Protein AF-A0A418WAK4-F1 (afdb_monomer_lite)

Radius of gyration: 41.72 Å; chains: 1; bounding box: 77×40×120 Å

pLDDT: mean 89.55, std 8.0, range [51.03, 97.62]

Structure (mmCIF, N/CA/C/O backbone):
data_AF-A0A418WAK4-F1
#
_entry.id   AF-A0A418WAK4-F1
#
loop_
_atom_site.group_PDB
_atom_site.id
_atom_si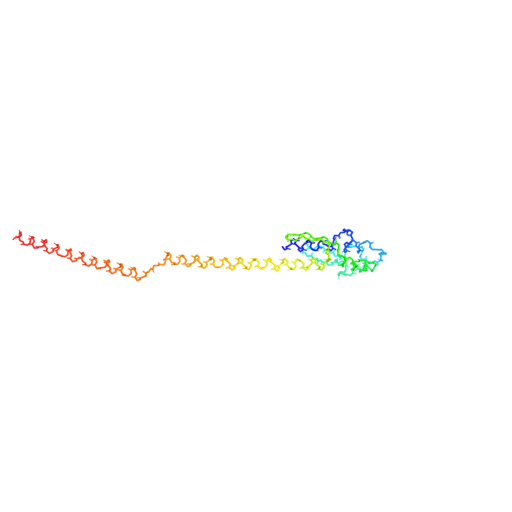te.type_symbol
_atom_site.label_atom_id
_atom_site.label_alt_id
_atom_site.label_comp_id
_atom_site.label_asym_id
_atom_site.label_entity_id
_atom_site.label_seq_id
_atom_site.pdbx_PDB_ins_code
_atom_site.Cartn_x
_atom_site.Cartn_y
_atom_site.Cartn_z
_atom_site.occupancy
_atom_site.B_iso_or_equiv
_atom_site.auth_seq_id
_atom_site.auth_comp_id
_atom_site.auth_asym_id
_atom_site.auth_atom_id
_atom_site.pdbx_PDB_model_num
ATOM 1 N N . MET A 1 1 ? -5.590 -2.551 3.288 1.00 81.00 1 MET A N 1
ATOM 2 C CA . MET A 1 1 ? -4.131 -2.304 3.205 1.00 81.00 1 MET A CA 1
ATOM 3 C C . MET A 1 1 ? -3.347 -3.269 2.328 1.00 81.00 1 MET A C 1
ATOM 5 O O . MET A 1 1 ? -2.733 -2.793 1.388 1.00 81.00 1 MET A O 1
ATOM 9 N N . ARG A 1 2 ? -3.327 -4.588 2.586 1.00 85.50 2 ARG A N 1
ATOM 10 C CA . ARG A 1 2 ? -2.523 -5.526 1.764 1.00 85.50 2 ARG A CA 1
ATOM 11 C C . ARG A 1 2 ? -2.867 -5.460 0.273 1.00 85.50 2 ARG A C 1
ATOM 13 O O . ARG A 1 2 ? -1.965 -5.465 -0.549 1.00 85.50 2 ARG A O 1
ATOM 20 N N . ASP A 1 3 ? -4.155 -5.333 -0.025 1.00 90.25 3 ASP A N 1
ATOM 21 C CA . ASP A 1 3 ? -4.692 -5.121 -1.369 1.00 90.25 3 ASP A CA 1
ATOM 22 C C . ASP A 1 3 ? -4.191 -3.815 -2.014 1.00 90.25 3 ASP A C 1
ATOM 24 O O . ASP A 1 3 ? -3.666 -3.836 -3.117 1.00 90.25 3 ASP A O 1
ATOM 28 N N . GLN A 1 4 ? -4.228 -2.693 -1.284 1.00 90.94 4 GLN A N 1
ATOM 29 C CA . GLN A 1 4 ? -3.695 -1.407 -1.761 1.00 90.94 4 GLN A CA 1
ATOM 30 C C . GLN A 1 4 ? -2.183 -1.465 -2.035 1.00 90.94 4 GLN A C 1
ATOM 32 O O . GLN A 1 4 ? -1.733 -0.940 -3.046 1.00 90.94 4 GLN A O 1
ATOM 37 N N . LEU A 1 5 ? -1.401 -2.120 -1.169 1.00 90.56 5 LEU A N 1
ATOM 38 C CA . LEU A 1 5 ? 0.045 -2.280 -1.366 1.00 90.56 5 LEU A CA 1
ATOM 39 C C . LEU A 1 5 ? 0.366 -3.209 -2.546 1.00 90.56 5 LEU A C 1
ATOM 41 O O . LEU A 1 5 ? 1.241 -2.894 -3.346 1.00 90.56 5 LEU A O 1
ATOM 45 N N . ALA A 1 6 ? -0.347 -4.331 -2.671 1.00 91.38 6 ALA A N 1
ATOM 46 C CA . ALA A 1 6 ? -0.182 -5.255 -3.791 1.00 91.38 6 ALA A CA 1
ATOM 47 C C . ALA A 1 6 ? -0.594 -4.608 -5.121 1.00 91.38 6 ALA A C 1
ATOM 49 O O . ALA A 1 6 ? 0.132 -4.719 -6.104 1.00 91.38 6 ALA A O 1
ATOM 50 N N . GLY A 1 7 ? -1.710 -3.874 -5.136 1.00 92.12 7 GLY A N 1
ATOM 51 C CA . GLY A 1 7 ? -2.147 -3.102 -6.294 1.00 92.12 7 GLY A CA 1
ATOM 52 C C . GLY A 1 7 ? -1.135 -2.025 -6.675 1.00 92.12 7 GLY A C 1
ATOM 53 O O . GLY A 1 7 ? -0.815 -1.879 -7.850 1.00 92.12 7 GLY A O 1
ATOM 54 N N . PHE A 1 8 ? -0.583 -1.304 -5.692 1.00 92.62 8 PHE A N 1
ATOM 55 C CA . PHE A 1 8 ? 0.429 -0.280 -5.946 1.00 92.62 8 PHE A CA 1
ATOM 56 C C . PHE A 1 8 ? 1.710 -0.885 -6.519 1.00 92.62 8 PHE A C 1
ATOM 58 O O . PHE A 1 8 ? 2.221 -0.381 -7.511 1.00 92.62 8 PHE A O 1
ATOM 65 N N . ALA A 1 9 ? 2.192 -2.000 -5.958 1.00 93.31 9 ALA A N 1
ATOM 66 C CA . ALA A 1 9 ? 3.319 -2.742 -6.523 1.00 93.31 9 ALA A CA 1
ATOM 67 C C . ALA A 1 9 ? 3.023 -3.227 -7.955 1.00 93.31 9 ALA A C 1
ATOM 69 O O . ALA A 1 9 ? 3.894 -3.149 -8.819 1.00 93.31 9 ALA A O 1
ATOM 70 N N . GLY A 1 10 ? 1.782 -3.647 -8.224 1.00 92.81 10 GLY A N 1
ATOM 71 C CA . GLY A 1 10 ? 1.315 -4.032 -9.555 1.00 92.81 10 GLY A CA 1
ATOM 72 C C . GLY A 1 10 ? 1.439 -2.922 -10.602 1.00 92.81 10 GLY A C 1
ATOM 73 O O . GLY A 1 10 ? 1.737 -3.218 -11.752 1.00 92.81 10 GLY A O 1
ATOM 74 N N . LEU A 1 11 ? 1.320 -1.643 -10.228 1.00 92.81 11 LEU A N 1
ATOM 75 C CA . LEU A 1 11 ? 1.499 -0.527 -11.171 1.00 92.81 11 LEU A CA 1
ATOM 76 C C . LEU A 1 11 ? 2.916 -0.446 -11.756 1.00 92.81 11 LEU A C 1
ATOM 78 O O . LEU A 1 11 ? 3.108 0.117 -12.833 1.00 92.81 11 LEU A O 1
ATOM 82 N N . PHE A 1 12 ? 3.919 -0.956 -11.041 1.00 94.00 12 PHE A N 1
ATOM 83 C CA . PHE A 1 12 ? 5.317 -0.935 -11.477 1.00 94.00 12 PHE A CA 1
ATOM 84 C C . PHE A 1 12 ? 5.688 -2.131 -12.351 1.00 94.00 12 PHE A C 1
ATOM 86 O O . PHE A 1 12 ? 6.721 -2.090 -13.016 1.00 94.00 12 PHE A O 1
ATOM 93 N N . THR A 1 13 ? 4.874 -3.186 -12.334 1.00 94.44 13 THR A N 1
ATOM 94 C CA . THR A 1 13 ? 5.100 -4.420 -13.096 1.00 94.44 13 THR A CA 1
ATOM 95 C C . THR A 1 13 ? 4.079 -4.628 -14.213 1.00 94.44 13 THR A C 1
ATOM 97 O O . THR A 1 13 ? 4.285 -5.479 -15.074 1.00 94.44 13 THR A O 1
ATOM 100 N N . ASP A 1 14 ? 2.993 -3.855 -14.224 1.00 92.25 14 ASP A N 1
ATOM 101 C CA . ASP A 1 14 ? 1.999 -3.844 -15.292 1.00 92.25 14 ASP A CA 1
ATOM 102 C C . ASP A 1 14 ? 2.590 -3.334 -16.611 1.00 92.25 14 ASP A C 1
ATOM 104 O O . ASP A 1 14 ? 3.346 -2.366 -16.645 1.00 92.25 14 ASP A O 1
ATOM 108 N N . THR A 1 15 ? 2.196 -3.955 -17.718 1.00 93.19 15 THR A N 1
ATOM 109 C CA . THR A 1 15 ? 2.705 -3.672 -19.070 1.00 93.19 15 THR A CA 1
ATOM 110 C C . THR A 1 15 ? 1.705 -2.893 -19.928 1.00 93.19 15 THR A C 1
ATOM 112 O O . THR A 1 15 ? 1.864 -2.811 -21.147 1.00 93.19 15 THR A O 1
ATOM 115 N N . ALA A 1 16 ? 0.677 -2.287 -19.321 1.00 90.94 16 ALA A N 1
ATOM 116 C CA . ALA A 1 16 ? -0.211 -1.377 -20.032 1.00 90.94 16 ALA A CA 1
ATOM 117 C C . ALA A 1 16 ? 0.555 -0.188 -20.632 1.00 90.94 16 ALA A C 1
ATOM 119 O O . ALA A 1 16 ? 1.528 0.312 -20.068 1.00 90.94 16 ALA A O 1
ATOM 120 N N . ALA A 1 17 ? 0.072 0.320 -21.767 1.00 88.88 17 ALA A N 1
ATOM 121 C CA . ALA A 1 17 ? 0.669 1.482 -22.416 1.00 88.88 17 ALA A CA 1
ATOM 122 C C . ALA A 1 17 ? 0.785 2.675 -21.443 1.00 88.88 17 ALA A C 1
ATOM 124 O O . ALA A 1 17 ? -0.143 2.971 -20.680 1.00 88.88 17 ALA A O 1
ATOM 125 N N . GLY A 1 18 ? 1.945 3.335 -21.467 1.00 88.38 18 GLY A N 1
ATOM 126 C CA . GLY A 1 18 ? 2.279 4.445 -20.569 1.00 88.38 18 GLY A CA 1
ATOM 127 C C . GLY A 1 18 ? 2.697 4.030 -19.152 1.00 88.38 18 GLY A C 1
ATOM 128 O O . GLY A 1 18 ? 3.010 4.900 -18.347 1.00 88.38 18 GLY A O 1
ATOM 129 N N . SER A 1 19 ? 2.719 2.735 -18.813 1.00 94.12 19 SER A N 1
ATOM 130 C CA . SER A 1 19 ? 3.272 2.279 -17.533 1.00 94.12 19 SER A CA 1
ATOM 131 C C . SER A 1 19 ? 4.802 2.326 -17.525 1.00 94.12 19 SER A C 1
ATOM 133 O O . SER A 1 19 ? 5.460 2.283 -18.570 1.00 94.12 19 SER A O 1
ATOM 135 N N . PHE A 1 20 ? 5.377 2.343 -16.321 1.00 95.88 20 PHE A N 1
ATOM 136 C CA . PHE A 1 20 ? 6.821 2.229 -16.131 1.00 95.88 20 PHE A CA 1
ATOM 137 C C . PHE A 1 20 ? 7.398 0.968 -16.795 1.00 95.88 20 PHE A C 1
ATOM 139 O O . PHE A 1 20 ? 8.363 1.063 -17.556 1.00 95.88 20 PHE A O 1
ATOM 146 N N . ALA A 1 21 ? 6.812 -0.208 -16.537 1.00 96.25 21 ALA A N 1
ATOM 147 C CA . ALA A 1 21 ? 7.338 -1.463 -17.072 1.00 96.25 21 ALA A CA 1
ATOM 148 C C . ALA A 1 21 ? 7.203 -1.534 -18.598 1.00 96.25 21 ALA A C 1
ATOM 150 O O . ALA A 1 21 ? 8.163 -1.916 -19.255 1.00 96.25 21 ALA A O 1
ATOM 151 N N . ALA A 1 22 ? 6.098 -1.064 -19.188 1.00 96.19 22 ALA A N 1
ATOM 152 C CA . ALA A 1 22 ? 5.970 -0.997 -20.645 1.00 96.19 22 ALA A CA 1
ATOM 153 C C . ALA A 1 22 ? 7.031 -0.082 -21.282 1.00 96.19 22 ALA A C 1
ATOM 155 O O . ALA A 1 22 ? 7.618 -0.431 -22.308 1.00 96.19 22 ALA A O 1
ATOM 156 N N . ALA A 1 23 ? 7.301 1.072 -20.664 1.00 96.38 23 ALA A N 1
ATOM 157 C CA . ALA A 1 23 ? 8.301 2.021 -21.143 1.00 96.38 23 ALA A CA 1
ATOM 158 C C . ALA A 1 23 ? 9.733 1.468 -21.045 1.00 96.38 23 ALA A C 1
ATOM 160 O O . ALA A 1 23 ? 10.524 1.640 -21.973 1.00 96.38 23 ALA A O 1
ATOM 161 N N . TYR A 1 24 ? 10.066 0.778 -19.951 1.00 97.19 24 TYR A N 1
ATOM 162 C CA . TYR A 1 24 ? 11.373 0.143 -19.782 1.00 97.19 24 TYR A CA 1
ATOM 163 C C . TYR A 1 24 ? 11.547 -1.069 -20.712 1.00 97.19 24 TYR A C 1
ATOM 165 O O . TYR A 1 24 ? 12.558 -1.186 -21.412 1.00 97.19 24 TYR A O 1
ATOM 173 N N . ASP A 1 25 ? 10.563 -1.966 -20.748 1.00 96.69 25 ASP A N 1
ATOM 174 C CA . ASP A 1 25 ? 10.620 -3.227 -21.492 1.00 96.69 25 ASP A CA 1
ATOM 175 C C . ASP A 1 25 ? 10.640 -2.975 -23.004 1.00 96.69 25 ASP A C 1
ATOM 177 O O . ASP A 1 25 ? 11.443 -3.577 -23.718 1.00 96.69 25 ASP A O 1
ATOM 181 N N . GLY A 1 26 ? 9.825 -2.028 -23.481 1.00 95.31 26 GLY A N 1
ATOM 182 C CA . GLY A 1 26 ? 9.711 -1.670 -24.895 1.00 95.31 26 GLY A CA 1
ATOM 183 C C . GLY A 1 26 ? 10.862 -0.824 -25.450 1.00 95.31 26 GLY A C 1
ATOM 184 O O . GLY A 1 26 ? 10.943 -0.637 -26.663 1.00 95.31 26 GLY A O 1
ATOM 185 N N . ALA A 1 27 ? 11.757 -0.309 -24.603 1.00 96.31 27 ALA A N 1
ATOM 186 C CA . ALA A 1 27 ? 12.878 0.505 -25.057 1.00 96.31 27 ALA A CA 1
ATOM 187 C C . ALA A 1 27 ? 13.952 -0.319 -25.786 1.00 96.31 27 ALA A C 1
ATOM 189 O O . ALA A 1 27 ? 14.352 -1.404 -25.347 1.00 96.31 27 ALA A O 1
ATOM 190 N N . THR A 1 28 ? 14.448 0.246 -26.888 1.00 94.81 28 THR A N 1
ATOM 191 C CA . THR A 1 28 ? 15.472 -0.330 -27.771 1.00 94.81 28 THR A CA 1
ATOM 192 C C . THR A 1 28 ? 16.558 0.708 -28.071 1.00 94.81 28 THR A C 1
ATOM 194 O O . THR A 1 28 ? 16.226 1.890 -28.184 1.00 94.81 28 THR A O 1
ATOM 197 N N . PRO A 1 29 ? 17.825 0.311 -28.289 1.00 95.38 29 PRO A N 1
ATOM 198 C CA . PRO A 1 29 ? 18.349 -1.060 -28.300 1.00 95.38 29 PRO A CA 1
ATOM 199 C C . PRO A 1 29 ? 18.550 -1.638 -26.889 1.00 95.38 29 PRO A C 1
ATOM 201 O O . PRO A 1 29 ? 18.520 -0.899 -25.909 1.00 95.38 29 PRO A O 1
ATOM 204 N N . VAL A 1 30 ? 18.772 -2.952 -26.804 1.00 96.38 30 VAL A N 1
ATOM 205 C CA . VAL A 1 30 ? 19.241 -3.641 -25.589 1.00 96.38 30 VAL A CA 1
ATOM 206 C C . VAL A 1 30 ? 20.681 -4.079 -25.841 1.00 96.38 30 VAL A C 1
ATOM 208 O O . VAL A 1 30 ? 20.934 -4.853 -26.767 1.00 96.38 30 VAL A O 1
ATOM 211 N N . ALA A 1 31 ? 21.631 -3.545 -25.078 1.00 96.06 31 ALA A N 1
ATOM 212 C CA . ALA A 1 31 ? 23.037 -3.911 -25.189 1.00 96.06 31 ALA A CA 1
ATOM 213 C C . ALA A 1 31 ? 23.317 -5.271 -24.526 1.00 96.06 31 ALA A C 1
ATOM 215 O O . ALA A 1 31 ? 22.552 -5.764 -23.695 1.00 96.06 31 ALA A O 1
ATOM 216 N N . ALA A 1 32 ? 24.435 -5.901 -24.897 1.00 95.25 32 ALA A N 1
ATOM 217 C CA . ALA A 1 32 ? 24.840 -7.172 -24.304 1.00 95.25 32 ALA A CA 1
ATOM 218 C C . ALA A 1 32 ? 25.057 -7.022 -22.787 1.00 95.25 32 ALA A C 1
ATOM 220 O O . ALA A 1 32 ? 25.798 -6.144 -22.351 1.00 95.25 32 ALA A O 1
ATOM 221 N N . GLY A 1 33 ? 24.420 -7.892 -22.000 1.00 94.94 33 GLY A N 1
ATOM 222 C CA . GLY A 1 33 ? 24.478 -7.854 -20.536 1.00 94.94 33 GLY A CA 1
ATOM 223 C C . GLY A 1 33 ? 23.465 -6.915 -19.870 1.00 94.94 33 GLY A C 1
ATOM 224 O O . GLY A 1 33 ? 23.402 -6.893 -18.646 1.00 94.94 33 GLY A O 1
ATOM 225 N N . GLU A 1 34 ? 22.650 -6.172 -20.626 1.00 97.62 34 GLU A N 1
ATOM 226 C CA . GLU A 1 34 ? 21.558 -5.378 -20.049 1.00 97.62 34 GLU A CA 1
ATOM 227 C C . GLU A 1 34 ? 20.317 -6.234 -19.759 1.00 97.62 34 GLU A C 1
ATOM 229 O O . GLU A 1 34 ? 19.983 -7.172 -20.491 1.00 97.62 34 GLU A O 1
ATOM 234 N N . LEU A 1 35 ? 19.575 -5.869 -18.711 1.00 97.31 35 LEU A N 1
ATOM 235 C CA . LEU A 1 35 ? 18.291 -6.482 -18.398 1.00 97.31 35 LEU A CA 1
ATOM 236 C C . LEU A 1 35 ? 17.233 -6.040 -19.417 1.00 97.31 35 LEU A C 1
ATOM 238 O O . LEU A 1 35 ? 16.757 -4.902 -19.385 1.00 97.31 35 LEU A O 1
ATOM 242 N N . ALA A 1 36 ? 16.819 -6.970 -20.278 1.00 95.69 36 ALA A N 1
ATOM 243 C CA . ALA A 1 36 ? 15.861 -6.713 -21.349 1.00 95.69 36 ALA A CA 1
ATOM 244 C C . ALA A 1 36 ? 14.462 -6.300 -20.857 1.00 95.69 36 ALA A C 1
ATOM 246 O O . ALA A 1 36 ? 13.804 -5.516 -21.533 1.00 95.69 36 ALA A O 1
ATOM 247 N N . SER A 1 37 ? 13.996 -6.798 -19.711 1.00 95.50 37 SER A N 1
ATOM 248 C CA . SER A 1 37 ? 12.656 -6.485 -19.203 1.00 95.50 37 SER A CA 1
ATOM 249 C C . SER A 1 37 ? 12.507 -6.767 -17.710 1.00 95.50 37 SER A C 1
ATOM 251 O O . SER A 1 37 ? 13.288 -7.525 -17.133 1.00 95.50 37 SER A O 1
ATOM 253 N N . GLY A 1 38 ? 11.466 -6.203 -17.097 1.00 94.69 38 GLY A N 1
ATOM 254 C CA . GLY A 1 38 ? 11.073 -6.498 -15.723 1.00 94.69 38 GLY A CA 1
ATOM 255 C C . GLY A 1 38 ? 12.030 -5.908 -14.695 1.00 94.69 38 GLY A C 1
ATOM 256 O O . GLY A 1 38 ? 12.528 -6.634 -13.840 1.00 94.69 38 GLY A O 1
ATOM 257 N N . PHE A 1 39 ? 12.310 -4.602 -14.789 1.00 96.62 39 PHE A N 1
ATOM 258 C CA . PHE A 1 39 ? 13.162 -3.881 -13.832 1.00 96.62 39 PHE A CA 1
ATOM 259 C C . PHE A 1 39 ? 12.681 -4.047 -12.383 1.00 96.62 39 PHE A C 1
ATOM 261 O O . PHE A 1 39 ? 13.493 -4.266 -11.484 1.00 96.62 39 PHE A O 1
ATOM 268 N N . PHE A 1 40 ? 11.366 -3.986 -12.161 1.00 96.44 40 PHE A N 1
ATOM 269 C CA . PHE A 1 40 ? 10.749 -4.341 -10.890 1.00 96.44 40 PHE A CA 1
ATOM 270 C C . PHE A 1 40 ? 10.050 -5.698 -10.974 1.00 96.44 40 PHE A C 1
ATOM 272 O O . PHE A 1 40 ? 9.529 -6.090 -12.016 1.00 96.44 40 PHE A O 1
ATOM 279 N N . VAL A 1 41 ? 9.995 -6.384 -9.837 1.00 94.62 41 VAL A N 1
ATOM 280 C CA . VAL A 1 41 ? 9.260 -7.628 -9.628 1.00 94.62 41 VAL A CA 1
ATOM 281 C C . VAL A 1 41 ? 8.364 -7.487 -8.397 1.00 94.62 41 VAL A C 1
ATOM 283 O O . VAL A 1 41 ? 8.755 -6.909 -7.379 1.00 94.62 41 VAL A O 1
ATOM 286 N N . ALA A 1 42 ? 7.138 -7.994 -8.492 1.00 89.31 42 ALA A N 1
ATOM 287 C CA . ALA A 1 42 ? 6.200 -7.996 -7.378 1.00 89.31 42 ALA A CA 1
ATOM 288 C C . ALA A 1 42 ? 6.488 -9.194 -6.460 1.00 89.31 42 ALA A C 1
ATOM 290 O O . ALA A 1 42 ? 6.504 -10.341 -6.908 1.00 89.31 42 ALA A O 1
ATOM 291 N N . THR A 1 43 ? 6.663 -8.936 -5.165 1.00 86.00 43 THR A N 1
ATOM 292 C CA . THR A 1 43 ? 6.932 -9.959 -4.144 1.00 86.00 43 THR A CA 1
ATOM 293 C C . THR A 1 43 ? 5.773 -9.986 -3.153 1.00 86.00 43 THR A C 1
ATOM 295 O O . THR A 1 43 ? 5.815 -9.375 -2.083 1.00 86.00 43 THR A O 1
ATOM 298 N N . GLY A 1 44 ? 4.683 -10.658 -3.526 1.00 79.62 44 GLY A N 1
ATOM 299 C CA . GLY A 1 44 ? 3.450 -10.676 -2.737 1.00 79.62 44 GLY A CA 1
ATOM 300 C C . GLY A 1 44 ? 2.826 -9.281 -2.631 1.00 79.62 44 GLY A C 1
ATOM 301 O O . GLY A 1 44 ? 2.291 -8.769 -3.604 1.00 79.62 44 GLY A O 1
ATOM 302 N N . SER A 1 45 ? 2.888 -8.667 -1.445 1.00 80.12 45 SER A N 1
ATOM 303 C CA . SER A 1 45 ? 2.432 -7.285 -1.209 1.00 80.12 45 SER A CA 1
ATOM 304 C C . SER A 1 45 ? 3.563 -6.247 -1.253 1.00 80.12 45 SER A C 1
ATOM 306 O O . SER A 1 45 ? 3.365 -5.123 -0.800 1.00 80.12 45 SER A O 1
ATOM 308 N N . GLY A 1 46 ? 4.756 -6.631 -1.712 1.00 86.31 46 GLY A N 1
ATOM 309 C CA . GLY A 1 46 ? 5.924 -5.762 -1.827 1.00 86.31 46 GLY A CA 1
ATOM 310 C C . GLY A 1 46 ? 6.389 -5.581 -3.269 1.00 86.31 46 GLY A C 1
ATOM 311 O O . GLY A 1 46 ? 6.015 -6.338 -4.163 1.00 86.31 46 GLY A O 1
ATOM 312 N N . LEU A 1 47 ? 7.247 -4.585 -3.464 1.00 93.62 47 LEU A N 1
ATOM 313 C CA . LEU A 1 47 ? 7.942 -4.303 -4.712 1.00 93.62 47 LEU A CA 1
ATOM 314 C C . LEU A 1 47 ? 9.437 -4.531 -4.489 1.00 93.62 47 LEU A C 1
ATOM 316 O O . LEU A 1 47 ? 9.986 -4.063 -3.492 1.00 93.62 47 LEU A O 1
ATOM 320 N N . ALA A 1 48 ? 10.090 -5.238 -5.403 1.00 94.69 48 ALA A N 1
ATOM 321 C CA . ALA A 1 48 ? 11.532 -5.430 -5.391 1.00 94.69 48 ALA A CA 1
ATOM 322 C C . ALA A 1 48 ? 12.116 -5.095 -6.761 1.00 94.69 48 ALA A C 1
ATOM 324 O O . ALA A 1 48 ? 11.434 -5.170 -7.780 1.00 94.69 48 ALA A O 1
ATOM 325 N N . VAL A 1 49 ? 13.390 -4.724 -6.788 1.00 96.19 49 VAL A N 1
ATOM 326 C CA . VAL A 1 49 ? 14.147 -4.630 -8.039 1.00 96.19 49 VAL A CA 1
ATOM 327 C C . VAL A 1 49 ? 14.513 -6.046 -8.487 1.00 96.19 49 VAL A C 1
ATOM 329 O O . VAL A 1 49 ? 14.684 -6.941 -7.656 1.00 96.19 49 VAL A O 1
ATOM 332 N N . ASN A 1 50 ? 14.610 -6.254 -9.798 1.00 96.25 50 ASN A N 1
ATOM 333 C CA . ASN A 1 50 ? 14.974 -7.536 -10.383 1.00 96.25 50 ASN A CA 1
ATOM 334 C C . ASN A 1 50 ? 16.278 -8.081 -9.765 1.00 96.25 50 ASN A C 1
ATOM 336 O O . ASN A 1 50 ? 17.280 -7.359 -9.754 1.00 96.25 50 ASN A O 1
ATOM 340 N N . PRO A 1 51 ? 16.305 -9.343 -9.298 1.00 95.88 51 PRO A N 1
ATOM 341 C CA . PRO A 1 51 ? 17.499 -9.947 -8.714 1.00 95.88 51 PRO A CA 1
ATOM 342 C C . PRO A 1 51 ? 18.744 -9.850 -9.599 1.00 95.88 51 PRO A C 1
ATOM 344 O O . PRO A 1 51 ? 19.817 -9.602 -9.064 1.00 95.88 51 PRO A O 1
ATOM 347 N N . ALA A 1 52 ? 18.596 -9.932 -10.927 1.00 96.31 52 ALA A N 1
ATOM 348 C CA . ALA A 1 52 ? 19.718 -9.847 -11.863 1.00 96.31 52 ALA A CA 1
ATOM 349 C C . ALA A 1 52 ? 20.434 -8.480 -11.838 1.00 96.31 52 ALA A C 1
ATOM 351 O O . ALA A 1 52 ? 21.626 -8.378 -12.114 1.00 96.31 52 ALA A O 1
ATOM 352 N N . LEU A 1 53 ? 19.705 -7.411 -11.494 1.00 96.06 53 LEU A N 1
ATOM 353 C CA . LEU A 1 53 ? 20.284 -6.079 -11.290 1.00 96.06 53 LEU A CA 1
ATOM 354 C C . LEU A 1 53 ? 20.952 -5.955 -9.916 1.00 96.06 53 LEU A C 1
ATOM 356 O O . LEU A 1 53 ? 21.858 -5.145 -9.744 1.00 96.06 53 LEU A O 1
ATOM 360 N N . LEU A 1 54 ? 20.485 -6.726 -8.931 1.00 95.25 54 LEU A N 1
ATOM 361 C CA . LEU A 1 54 ? 20.995 -6.711 -7.558 1.00 95.25 54 LEU A CA 1
ATOM 362 C C . LEU A 1 54 ? 22.267 -7.543 -7.407 1.00 95.25 54 LEU A C 1
ATOM 364 O O . LEU A 1 54 ? 23.175 -7.139 -6.685 1.00 95.25 54 LEU A O 1
ATOM 368 N N . ASP A 1 55 ? 22.322 -8.699 -8.064 1.00 95.69 55 ASP A N 1
ATOM 369 C CA . ASP A 1 55 ? 23.479 -9.596 -8.060 1.00 95.69 55 ASP A CA 1
ATOM 370 C C . ASP A 1 55 ? 24.525 -9.235 -9.132 1.00 95.69 55 ASP A C 1
ATOM 372 O O . ASP A 1 55 ? 25.625 -9.789 -9.135 1.00 95.69 55 ASP A O 1
ATOM 376 N N . GLY A 1 56 ? 24.205 -8.276 -10.009 1.00 93.56 56 GLY A N 1
ATOM 377 C CA . GLY A 1 56 ? 25.094 -7.764 -11.049 1.00 93.56 56 GLY A CA 1
ATOM 378 C C . GLY A 1 56 ? 25.241 -8.680 -12.264 1.00 93.56 56 GLY A C 1
ATOM 379 O O . GLY A 1 56 ? 26.104 -8.429 -13.106 1.00 93.56 56 GLY A O 1
ATOM 380 N N . THR A 1 57 ? 24.421 -9.727 -12.385 1.00 96.31 57 THR A N 1
ATOM 381 C CA . THR A 1 57 ? 24.384 -10.587 -13.579 1.00 96.31 57 THR A CA 1
ATOM 382 C C . THR A 1 57 ? 23.799 -9.875 -14.801 1.00 96.31 57 THR A C 1
ATOM 384 O O . THR A 1 57 ? 24.073 -10.283 -15.931 1.00 96.31 57 THR A O 1
ATOM 387 N N . ALA A 1 58 ? 23.053 -8.788 -14.589 1.00 97.25 58 ALA A N 1
ATOM 388 C CA . ALA A 1 58 ? 22.611 -7.858 -15.615 1.00 97.25 58 ALA A CA 1
ATOM 389 C C . ALA A 1 58 ? 22.806 -6.396 -15.179 1.00 97.25 58 ALA A C 1
ATOM 391 O O . ALA A 1 58 ? 22.769 -6.060 -13.995 1.00 97.25 58 ALA A O 1
ATOM 392 N N . THR A 1 59 ? 22.965 -5.500 -16.150 1.00 97.00 59 THR A N 1
ATOM 393 C CA . THR A 1 59 ? 22.987 -4.047 -15.930 1.00 97.00 59 THR A CA 1
ATOM 394 C C . THR A 1 59 ? 21.658 -3.399 -16.319 1.00 97.00 59 THR A C 1
ATOM 396 O O . THR A 1 59 ? 20.823 -3.983 -17.013 1.00 97.00 59 THR A O 1
ATOM 399 N N . VAL A 1 60 ? 21.433 -2.170 -15.853 1.00 96.44 60 VAL A N 1
ATOM 400 C CA . VAL A 1 60 ? 20.242 -1.388 -16.216 1.00 96.44 60 VAL A CA 1
ATOM 401 C C . VAL A 1 60 ? 20.268 -1.062 -17.707 1.00 96.44 60 VAL A C 1
ATOM 403 O O . VAL A 1 60 ? 21.272 -0.551 -18.202 1.00 96.44 60 VAL A O 1
ATOM 406 N N . LYS A 1 61 ? 19.142 -1.288 -18.394 1.00 96.94 61 LYS A N 1
ATOM 407 C CA . LYS A 1 61 ? 18.962 -0.930 -19.802 1.00 96.94 61 LYS A CA 1
ATOM 408 C C . LYS A 1 61 ? 18.973 0.587 -19.978 1.00 96.94 61 LYS A C 1
ATOM 410 O O . LYS A 1 61 ? 17.995 1.262 -19.646 1.00 96.94 61 LYS A O 1
ATOM 415 N N . GLN A 1 62 ? 20.058 1.127 -20.530 1.00 96.62 62 GLN A N 1
ATOM 416 C CA . GLN A 1 62 ? 20.255 2.578 -20.634 1.00 96.62 62 GLN A CA 1
ATOM 417 C C . GLN A 1 62 ? 19.211 3.252 -21.531 1.00 96.62 62 GLN A C 1
ATOM 419 O O . GLN A 1 62 ? 18.717 4.335 -21.213 1.00 96.62 62 GLN A O 1
ATOM 424 N N . SER A 1 63 ? 18.815 2.586 -22.620 1.00 96.44 63 SER A N 1
ATOM 425 C CA . SER A 1 63 ? 17.802 3.092 -23.557 1.00 96.44 63 SER A CA 1
ATOM 426 C C . SER A 1 63 ? 16.418 3.265 -22.917 1.00 96.44 63 SER A C 1
ATOM 428 O O . SER A 1 63 ? 15.633 4.093 -23.378 1.00 96.44 63 SER A O 1
ATOM 430 N N . GLY A 1 64 ? 16.122 2.530 -21.839 1.00 95.25 64 GLY A N 1
ATOM 431 C CA . GLY A 1 64 ? 14.842 2.585 -21.131 1.00 95.25 64 GLY A CA 1
ATOM 432 C C . GLY A 1 64 ? 14.728 3.693 -20.091 1.00 95.25 64 GLY A C 1
ATOM 433 O O . GLY A 1 64 ? 13.612 4.034 -19.713 1.00 95.25 64 GLY A O 1
ATOM 434 N N . ILE A 1 65 ? 15.837 4.288 -19.639 1.00 95.31 65 ILE A N 1
ATOM 435 C CA . ILE A 1 65 ? 15.836 5.208 -18.486 1.00 95.31 65 ILE A CA 1
ATOM 436 C C . ILE A 1 65 ? 14.966 6.441 -18.742 1.00 95.31 65 ILE A C 1
ATOM 438 O O . ILE A 1 65 ? 14.147 6.804 -17.900 1.00 95.31 65 ILE A O 1
ATOM 442 N N . ALA A 1 66 ? 15.120 7.081 -19.905 1.00 95.88 66 ALA A N 1
ATOM 443 C CA . ALA A 1 66 ? 14.374 8.296 -20.227 1.00 95.88 66 ALA A CA 1
ATOM 444 C C . ALA A 1 66 ? 12.863 8.024 -20.322 1.00 95.88 66 ALA A C 1
ATOM 446 O O . ALA A 1 66 ? 12.076 8.714 -19.679 1.00 95.88 66 ALA A O 1
ATOM 447 N N . ALA A 1 67 ? 12.468 6.981 -21.059 1.00 95.06 67 ALA A N 1
ATOM 448 C CA . ALA A 1 67 ? 11.065 6.608 -21.227 1.00 95.06 67 ALA A CA 1
ATOM 449 C C . ALA A 1 67 ? 10.421 6.171 -19.900 1.00 95.06 67 ALA A C 1
ATO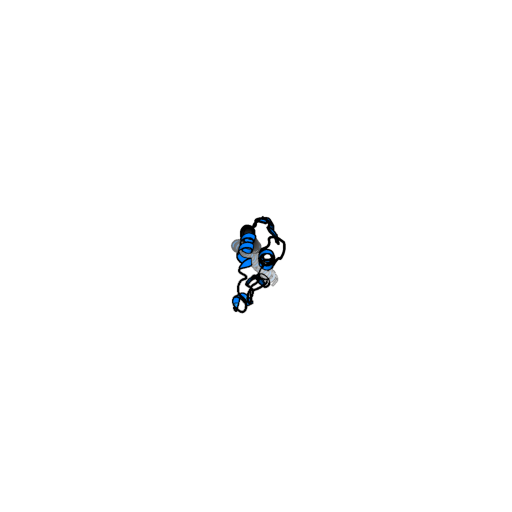M 451 O O . ALA A 1 67 ? 9.311 6.595 -19.582 1.00 95.06 67 ALA A O 1
ATOM 452 N N . ALA A 1 68 ? 11.132 5.374 -19.099 1.00 95.25 68 ALA A N 1
ATOM 453 C CA . ALA A 1 68 ? 10.663 4.923 -17.794 1.00 95.25 68 ALA A CA 1
ATOM 454 C C . ALA A 1 68 ? 10.509 6.090 -16.802 1.00 95.25 68 ALA A C 1
ATOM 456 O O . ALA A 1 68 ? 9.538 6.136 -16.050 1.00 95.25 68 ALA A O 1
ATOM 457 N N . SER A 1 69 ? 11.424 7.067 -16.839 1.00 94.88 69 SER A N 1
ATOM 458 C CA . SER A 1 69 ? 11.330 8.305 -16.054 1.00 94.88 69 SER A CA 1
ATOM 459 C C . SER A 1 69 ? 10.106 9.138 -16.445 1.00 94.88 69 SER A C 1
ATOM 461 O O . SER A 1 69 ? 9.345 9.557 -15.577 1.00 94.88 69 SER A O 1
ATOM 463 N N . THR A 1 70 ? 9.844 9.312 -17.744 1.00 95.38 70 THR A N 1
ATOM 464 C CA . THR A 1 70 ? 8.631 10.000 -18.214 1.00 95.38 70 THR A CA 1
ATOM 465 C C . THR A 1 70 ? 7.362 9.284 -17.756 1.00 95.38 70 THR A C 1
ATOM 467 O O . THR A 1 70 ? 6.452 9.937 -17.248 1.00 95.38 70 THR A O 1
ATOM 470 N N . ALA A 1 71 ? 7.324 7.952 -17.858 1.00 94.94 71 ALA A N 1
ATOM 471 C CA . ALA A 1 71 ? 6.190 7.144 -17.414 1.00 94.94 71 ALA A CA 1
ATOM 472 C C . ALA A 1 71 ? 5.918 7.263 -15.902 1.00 94.94 71 ALA A C 1
ATOM 474 O O . ALA A 1 71 ? 4.769 7.182 -15.476 1.00 94.94 71 ALA A O 1
ATOM 475 N N . MET A 1 72 ? 6.945 7.504 -15.076 1.00 94.12 72 MET A N 1
ATOM 476 C CA . MET A 1 72 ? 6.773 7.719 -13.630 1.00 94.12 72 MET A CA 1
ATOM 477 C C . MET A 1 72 ? 5.983 8.990 -13.296 1.00 94.12 72 MET A C 1
ATOM 479 O O . MET A 1 72 ? 5.300 9.033 -12.273 1.00 94.12 72 MET A O 1
ATOM 483 N N . THR A 1 73 ? 6.079 10.008 -14.151 1.00 93.75 73 THR A N 1
ATOM 484 C CA . THR A 1 73 ? 5.412 11.312 -13.991 1.00 93.75 73 THR A CA 1
ATOM 485 C C . THR A 1 73 ? 4.178 11.472 -14.879 1.00 93.75 73 THR A C 1
ATOM 487 O O . THR A 1 73 ? 3.585 12.546 -14.930 1.00 93.75 73 THR A O 1
ATOM 490 N N . ASP A 1 74 ? 3.807 10.431 -15.624 1.00 91.19 74 ASP A N 1
ATOM 491 C CA . ASP A 1 74 ? 2.655 10.462 -16.517 1.00 91.19 74 ASP A CA 1
ATOM 492 C C . ASP A 1 74 ? 1.354 10.397 -15.697 1.00 91.19 74 ASP A C 1
ATOM 494 O O . ASP A 1 74 ? 1.025 9.374 -15.092 1.00 91.19 74 ASP A O 1
ATOM 498 N N . ALA A 1 75 ? 0.602 11.501 -15.692 1.00 90.88 75 ALA A N 1
ATOM 499 C CA . ALA A 1 75 ? -0.657 11.659 -14.966 1.00 90.88 75 ALA A CA 1
ATOM 500 C C . ALA A 1 75 ? -1.862 11.042 -15.705 1.00 90.88 75 ALA A C 1
ATOM 502 O O . ALA A 1 75 ? -2.935 11.635 -15.814 1.00 90.88 75 ALA A O 1
ATOM 503 N N . THR A 1 76 ? -1.692 9.845 -16.258 1.00 90.50 76 THR A N 1
ATOM 504 C CA . THR A 1 76 ? -2.755 9.088 -16.941 1.00 90.50 76 THR A CA 1
ATOM 505 C C . THR A 1 76 ? -3.060 7.764 -16.251 1.00 90.50 76 THR A C 1
ATOM 507 O O . THR A 1 76 ? -3.853 6.965 -16.758 1.00 90.50 76 THR A O 1
ATOM 510 N N . ARG A 1 77 ? -2.447 7.489 -15.093 1.00 91.00 77 ARG A N 1
ATOM 511 C CA . ARG A 1 77 ? -2.599 6.201 -14.416 1.00 91.00 77 ARG A CA 1
ATOM 512 C C . ARG A 1 77 ? -3.957 6.096 -13.739 1.00 91.00 77 ARG A C 1
ATOM 514 O O . ARG A 1 77 ? -4.481 7.040 -13.144 1.00 91.00 77 ARG A O 1
ATOM 521 N N . GLY A 1 78 ? -4.533 4.906 -13.864 1.00 91.12 78 GLY A N 1
ATOM 522 C CA . GLY A 1 78 ? -5.682 4.469 -13.089 1.00 91.12 78 GLY A CA 1
ATOM 523 C C . GLY A 1 78 ? -5.219 3.579 -11.946 1.00 91.12 78 GLY A C 1
ATOM 524 O O . GLY A 1 78 ? -4.324 2.753 -12.121 1.00 91.12 78 GLY A O 1
ATOM 525 N N . PHE A 1 79 ? -5.841 3.728 -10.784 1.00 93.44 79 PHE A N 1
ATOM 526 C CA . PHE A 1 79 ? -5.595 2.868 -9.637 1.00 93.44 79 PHE A CA 1
ATOM 527 C C . PHE A 1 79 ? -6.899 2.573 -8.914 1.00 93.44 79 PHE A C 1
ATOM 529 O O . PHE A 1 79 ? -7.620 3.485 -8.512 1.00 93.44 79 PHE A O 1
ATOM 536 N N . ALA A 1 80 ? -7.183 1.291 -8.723 1.00 92.62 80 ALA A N 1
ATOM 537 C CA . ALA A 1 80 ? -8.335 0.832 -7.971 1.00 92.62 80 ALA A CA 1
ATOM 538 C C . ALA A 1 80 ? -7.894 -0.239 -6.976 1.00 92.62 80 ALA A C 1
ATOM 540 O O . ALA A 1 80 ? -7.275 -1.234 -7.345 1.00 92.62 80 ALA A O 1
ATOM 541 N N . ALA A 1 81 ? -8.224 -0.017 -5.711 1.00 90.44 81 ALA A N 1
ATOM 542 C CA . ALA A 1 81 ? -8.023 -0.958 -4.621 1.00 90.44 81 ALA A CA 1
ATOM 543 C C . ALA A 1 81 ? -9.109 -0.727 -3.565 1.00 90.44 81 ALA A C 1
ATOM 545 O O . ALA A 1 81 ? -9.914 0.200 -3.665 1.00 90.44 81 ALA A O 1
ATOM 546 N N . THR A 1 82 ? -9.145 -1.553 -2.523 1.00 87.81 82 THR A N 1
ATOM 547 C CA . THR A 1 82 ? -10.157 -1.445 -1.460 1.00 87.81 82 THR A CA 1
ATOM 548 C C . THR A 1 82 ? -10.274 -0.003 -0.929 1.00 87.81 82 THR A C 1
ATOM 550 O O . THR A 1 82 ? -9.340 0.502 -0.304 1.00 87.81 82 THR A O 1
ATOM 553 N N . GLY A 1 83 ? -11.416 0.656 -1.168 1.00 85.00 83 GLY A N 1
ATOM 554 C CA . GLY A 1 83 ? -11.727 2.009 -0.677 1.00 85.00 83 GLY A CA 1
ATOM 555 C C . GLY A 1 83 ? -11.052 3.173 -1.419 1.00 85.00 83 GLY A C 1
ATOM 556 O O . GLY A 1 83 ? -11.166 4.313 -0.970 1.00 85.00 83 GLY A O 1
ATOM 557 N N . ILE A 1 84 ? -10.354 2.912 -2.529 1.00 90.25 84 ILE A N 1
ATOM 558 C CA . ILE A 1 84 ? -9.663 3.922 -3.342 1.00 90.25 84 ILE A CA 1
ATOM 559 C C . ILE A 1 84 ? -9.933 3.646 -4.824 1.00 90.25 84 ILE A C 1
ATOM 561 O O . ILE A 1 84 ? -9.685 2.546 -5.307 1.00 90.25 84 ILE A O 1
ATOM 565 N N . SER A 1 85 ? -10.393 4.662 -5.551 1.00 93.81 85 SER A N 1
ATOM 566 C CA . SER A 1 85 ? -10.518 4.634 -7.009 1.00 93.81 85 SER A CA 1
ATOM 567 C C . SER A 1 85 ? -10.039 5.967 -7.562 1.00 93.81 85 SER A C 1
ATOM 569 O O . SER A 1 85 ? -10.610 7.007 -7.239 1.00 93.81 85 SER A O 1
ATOM 571 N N . LEU A 1 86 ? -8.983 5.929 -8.364 1.00 92.56 86 LEU A N 1
ATOM 572 C CA . LEU A 1 86 ? -8.298 7.087 -8.924 1.00 92.56 86 LEU A CA 1
ATOM 573 C C . LEU A 1 86 ? -8.125 6.895 -10.426 1.00 92.56 86 LEU A C 1
ATOM 575 O O . LEU A 1 86 ? -7.915 5.779 -10.906 1.00 92.56 86 LEU A O 1
ATOM 579 N N . THR A 1 87 ? -8.178 7.999 -11.155 1.00 92.88 87 THR A N 1
ATOM 580 C CA . THR A 1 87 ? -7.958 8.051 -12.600 1.00 92.88 87 THR A CA 1
ATOM 581 C C . THR A 1 87 ? -7.235 9.341 -12.935 1.00 92.88 87 THR A C 1
ATOM 583 O O . THR A 1 87 ? -7.623 10.383 -12.414 1.00 92.88 87 THR A O 1
ATOM 586 N N . GLY A 1 88 ? -6.259 9.286 -13.839 1.00 91.50 88 GLY A N 1
ATOM 587 C CA . GLY A 1 88 ? -5.521 10.481 -14.251 1.00 91.50 88 GLY A CA 1
ATOM 588 C C . GLY A 1 88 ? -4.537 10.974 -13.190 1.00 91.50 88 GLY A C 1
ATOM 589 O O . GLY A 1 88 ? -4.338 12.174 -13.049 1.00 91.50 88 GLY A O 1
ATOM 590 N N . GLU A 1 89 ? -3.962 10.051 -12.421 1.00 93.62 89 GLU A N 1
ATOM 591 C CA . GLU A 1 89 ? -2.930 10.348 -11.427 1.00 93.62 89 GLU A CA 1
ATOM 592 C C . GLU A 1 89 ? -1.569 9.862 -11.924 1.00 93.62 89 GLU A C 1
ATOM 594 O O . GLU A 1 89 ? -1.491 8.987 -12.788 1.00 93.62 89 GLU A O 1
ATOM 599 N N . ASP A 1 90 ? -0.492 10.416 -11.374 1.00 93.62 90 ASP A N 1
ATOM 600 C CA . ASP A 1 90 ? 0.841 9.832 -11.508 1.00 93.62 90 ASP A CA 1
ATOM 601 C C . ASP A 1 90 ? 1.113 8.843 -10.353 1.00 93.62 90 ASP A C 1
ATOM 603 O O . ASP A 1 90 ? 0.295 8.645 -9.444 1.00 93.62 90 ASP A O 1
ATOM 607 N N . TYR A 1 91 ? 2.277 8.193 -10.367 1.00 93.62 91 TYR A N 1
ATOM 608 C CA . TYR A 1 91 ? 2.641 7.236 -9.316 1.00 93.62 91 TYR A CA 1
ATOM 609 C C . TYR A 1 91 ? 2.713 7.885 -7.920 1.00 93.62 91 TYR A C 1
ATOM 611 O O . TYR A 1 91 ? 2.421 7.227 -6.916 1.00 93.62 91 TYR A O 1
ATOM 619 N N . SER A 1 92 ? 3.078 9.167 -7.840 1.00 93.62 92 SER A N 1
ATOM 620 C CA . SER A 1 92 ? 3.209 9.901 -6.579 1.00 93.62 92 SER A CA 1
ATOM 621 C C . SER A 1 92 ? 1.849 10.302 -5.998 1.00 93.62 92 SER A C 1
ATOM 623 O O . SER A 1 92 ? 1.631 10.147 -4.794 1.00 93.62 92 SER A O 1
ATOM 625 N N . GLY A 1 93 ? 0.907 10.714 -6.848 1.00 94.12 93 GLY A N 1
ATOM 626 C CA . GLY A 1 93 ? -0.477 11.017 -6.499 1.00 94.12 93 GLY A CA 1
ATOM 627 C C . GLY A 1 93 ? -1.191 9.783 -5.963 1.00 94.12 93 GLY A C 1
ATOM 628 O O . GLY A 1 93 ? -1.814 9.832 -4.898 1.00 94.12 93 GLY A O 1
ATOM 629 N N . ILE A 1 94 ? -0.991 8.628 -6.606 1.00 94.31 94 ILE A N 1
ATOM 630 C CA . ILE A 1 94 ? -1.520 7.347 -6.118 1.00 94.31 94 ILE A CA 1
ATOM 631 C C . ILE A 1 94 ? -0.922 6.987 -4.748 1.00 94.31 94 ILE A C 1
ATOM 633 O O . ILE A 1 94 ? -1.663 6.630 -3.828 1.00 94.31 94 ILE A O 1
ATOM 637 N N . ALA A 1 95 ? 0.396 7.119 -4.565 1.00 93.00 95 ALA A N 1
ATOM 638 C CA . ALA A 1 95 ? 1.042 6.866 -3.273 1.00 93.00 95 ALA A CA 1
ATOM 639 C C . ALA A 1 95 ? 0.527 7.809 -2.165 1.00 93.00 95 ALA A C 1
ATOM 641 O O . ALA A 1 95 ? 0.270 7.381 -1.030 1.00 93.00 95 ALA A O 1
ATOM 642 N N . GLY A 1 96 ? 0.316 9.085 -2.497 1.00 93.75 96 GLY A N 1
ATOM 643 C CA . GLY A 1 96 ? -0.283 10.076 -1.607 1.00 93.75 96 GLY A CA 1
ATOM 644 C C . GLY A 1 96 ? -1.712 9.705 -1.214 1.00 93.75 96 GLY A C 1
ATOM 645 O O . GLY A 1 96 ? -2.062 9.742 -0.033 1.00 93.75 96 GLY A O 1
ATOM 646 N N . ALA A 1 97 ? -2.524 9.256 -2.169 1.00 93.06 97 ALA A N 1
ATOM 647 C CA . ALA A 1 97 ? -3.894 8.828 -1.920 1.00 93.06 97 ALA A CA 1
ATOM 648 C C . ALA A 1 97 ? -3.979 7.574 -1.032 1.00 93.06 97 ALA A C 1
ATOM 650 O O . ALA A 1 97 ? -4.838 7.515 -0.147 1.00 93.06 97 ALA A O 1
ATOM 651 N N . ILE A 1 98 ? -3.070 6.606 -1.206 1.00 92.62 98 ILE A N 1
ATOM 652 C CA . ILE A 1 98 ? -2.946 5.439 -0.315 1.00 92.62 98 ILE A CA 1
ATOM 653 C C . ILE A 1 98 ? -2.588 5.889 1.104 1.00 92.62 98 ILE A C 1
ATOM 655 O O . ILE A 1 98 ? -3.206 5.446 2.072 1.00 92.62 98 ILE A O 1
ATOM 659 N N . THR A 1 99 ? -1.643 6.820 1.240 1.00 91.75 99 THR A N 1
ATOM 660 C CA . THR A 1 99 ? -1.247 7.373 2.545 1.00 91.75 99 THR A CA 1
ATOM 661 C C . THR A 1 99 ? -2.408 8.113 3.217 1.00 91.75 99 THR A C 1
ATOM 663 O O . THR A 1 99 ? -2.668 7.929 4.407 1.00 91.75 99 THR A O 1
ATOM 666 N N . ALA A 1 100 ? -3.171 8.895 2.453 1.00 92.12 100 ALA A N 1
ATOM 667 C CA . ALA A 1 100 ? -4.358 9.581 2.949 1.00 92.12 100 ALA A CA 1
ATOM 668 C C . ALA A 1 100 ? -5.464 8.597 3.368 1.00 92.12 100 ALA A C 1
ATOM 670 O O . ALA A 1 100 ? -6.149 8.825 4.365 1.00 92.12 100 ALA A O 1
ATOM 671 N N . ALA A 1 101 ? -5.642 7.495 2.635 1.00 91.12 101 ALA A N 1
ATOM 672 C CA . ALA A 1 101 ? -6.574 6.437 3.013 1.00 91.12 101 ALA A CA 1
ATOM 673 C C . ALA A 1 101 ? -6.152 5.742 4.309 1.00 91.12 101 ALA A C 1
ATOM 675 O O . ALA A 1 101 ? -6.980 5.585 5.203 1.00 91.12 101 ALA A O 1
ATOM 676 N N . LEU A 1 102 ? -4.862 5.429 4.457 1.00 89.88 102 LEU A N 1
ATOM 677 C CA . LEU A 1 102 ? -4.316 4.867 5.689 1.00 89.88 102 LEU A CA 1
ATOM 678 C C . LEU A 1 102 ? -4.587 5.781 6.892 1.00 89.88 102 LEU A C 1
ATOM 680 O O . LEU A 1 102 ? -5.027 5.305 7.935 1.00 89.88 102 LEU A O 1
ATOM 684 N N . ALA A 1 103 ? -4.386 7.093 6.748 1.00 91.50 103 ALA A N 1
ATOM 685 C CA . ALA A 1 103 ? -4.681 8.048 7.815 1.00 91.50 103 ALA A CA 1
ATOM 686 C C . ALA A 1 103 ? -6.169 8.042 8.223 1.00 91.50 103 ALA A C 1
ATOM 688 O O . ALA A 1 103 ? -6.483 8.076 9.415 1.00 91.50 103 ALA A O 1
ATOM 689 N N . ARG A 1 104 ? -7.094 7.949 7.255 1.00 91.06 104 ARG A N 1
ATOM 690 C CA . ARG A 1 104 ? -8.543 7.849 7.527 1.00 91.06 104 ARG A CA 1
ATOM 691 C C . ARG A 1 104 ? -8.916 6.541 8.225 1.00 91.06 104 ARG A C 1
ATOM 693 O O . ARG A 1 104 ? -9.714 6.559 9.167 1.00 91.06 104 ARG A O 1
ATOM 700 N N . ASP A 1 105 ? -8.328 5.429 7.796 1.00 89.25 105 ASP A N 1
ATOM 701 C CA . ASP A 1 105 ? -8.555 4.114 8.399 1.00 89.25 105 ASP A CA 1
ATOM 702 C C . ASP A 1 105 ? -8.066 4.091 9.850 1.00 89.25 105 ASP A C 1
ATOM 704 O O . ASP A 1 105 ? -8.809 3.684 10.745 1.00 89.25 105 ASP A O 1
ATOM 708 N N . VAL A 1 106 ? -6.861 4.611 10.109 1.00 91.44 106 VAL A N 1
ATOM 709 C CA . VAL A 1 106 ? -6.312 4.746 11.467 1.00 91.44 106 VAL A CA 1
ATOM 710 C C . VAL A 1 106 ? -7.212 5.627 12.332 1.00 91.44 106 VAL A C 1
ATOM 712 O O . VAL A 1 106 ? -7.549 5.236 13.448 1.00 91.44 106 VAL A O 1
ATOM 715 N N . GLY A 1 107 ? -7.670 6.775 11.823 1.00 92.38 107 GLY A N 1
ATOM 716 C CA . GLY A 1 107 ? -8.598 7.644 12.552 1.00 92.38 107 GLY A CA 1
ATOM 717 C C . GLY A 1 107 ? -9.907 6.936 12.924 1.00 92.38 107 GLY A C 1
ATOM 718 O O . GLY A 1 107 ? -10.370 7.030 14.061 1.00 92.38 107 GLY A O 1
ATOM 719 N N . THR A 1 108 ? -10.466 6.158 11.996 1.00 92.38 108 THR A N 1
ATOM 720 C CA . THR A 1 108 ? -11.699 5.385 12.215 1.00 92.38 108 THR A CA 1
ATOM 721 C C . THR A 1 108 ? -11.503 4.272 13.245 1.00 92.38 108 THR A C 1
ATOM 723 O O . THR A 1 108 ? -12.360 4.069 14.107 1.00 92.38 108 THR A O 1
ATOM 726 N N . VAL A 1 109 ? -10.386 3.542 13.178 1.00 94.25 109 VAL A N 1
ATOM 727 C CA . VAL A 1 109 ? -10.062 2.476 14.138 1.00 94.25 109 VAL A CA 1
ATOM 728 C C . VAL A 1 109 ? -9.869 3.051 15.539 1.00 94.25 109 VAL A C 1
ATOM 730 O O . VAL A 1 109 ? -10.438 2.517 16.489 1.00 94.25 109 VAL A O 1
ATOM 733 N N . THR A 1 110 ? -9.154 4.169 15.667 1.00 95.19 110 THR A N 1
ATOM 734 C CA . THR A 1 110 ? -8.966 4.858 16.950 1.00 95.19 110 THR A CA 1
ATOM 735 C C . THR A 1 110 ? -10.300 5.314 17.537 1.00 95.19 110 THR A C 1
ATOM 737 O O . THR A 1 110 ? -10.585 5.023 18.695 1.00 95.19 110 THR A O 1
ATOM 740 N N . ALA A 1 111 ? -11.170 5.938 16.735 1.00 95.88 111 ALA A N 1
ATOM 741 C CA . ALA A 1 111 ? -12.495 6.353 17.196 1.00 95.88 111 ALA A CA 1
ATOM 742 C C . ALA A 1 111 ? -13.345 5.164 17.681 1.00 95.88 111 ALA A C 1
ATOM 744 O O . ALA A 1 111 ? -14.012 5.250 18.714 1.00 95.88 111 ALA A O 1
ATOM 745 N N . LYS A 1 112 ? -13.291 4.026 16.973 1.00 95.56 112 LYS A N 1
ATOM 746 C CA . LYS A 1 112 ? -13.966 2.787 17.391 1.00 95.56 112 LYS A CA 1
ATOM 747 C C . LYS A 1 112 ? -13.398 2.223 18.693 1.00 95.56 112 LYS A C 1
ATOM 749 O O . LYS A 1 112 ? -14.174 1.747 19.519 1.00 95.56 112 LYS A O 1
ATOM 754 N N . ALA A 1 113 ? -12.081 2.276 18.883 1.00 96.19 113 ALA A N 1
ATOM 755 C CA . ALA A 1 113 ? -11.440 1.833 20.118 1.00 96.19 113 ALA A CA 1
ATOM 756 C C . ALA A 1 113 ? -11.897 2.683 21.314 1.00 96.19 113 ALA A C 1
ATOM 758 O O . ALA A 1 113 ? -12.382 2.126 22.297 1.00 96.19 113 ALA A O 1
ATOM 759 N N . THR A 1 114 ? -11.867 4.015 21.188 1.00 96.38 114 THR A N 1
ATOM 760 C CA . THR A 1 114 ? -12.350 4.939 22.228 1.00 96.38 114 THR A CA 1
ATOM 761 C C . THR A 1 114 ? -13.824 4.711 22.561 1.00 96.38 114 THR A C 1
ATOM 763 O O . THR A 1 114 ? -14.192 4.656 23.733 1.00 96.38 114 THR A O 1
ATOM 766 N N . LEU A 1 115 ? -14.677 4.524 21.548 1.00 96.81 115 LEU A N 1
ATOM 767 C CA . LEU A 1 115 ? -16.088 4.206 21.772 1.00 96.81 115 LEU A CA 1
ATOM 768 C C . LEU A 1 115 ? -16.250 2.876 22.520 1.00 96.81 115 LEU A C 1
ATOM 770 O O . LEU A 1 115 ? -17.014 2.801 23.477 1.00 96.81 115 LEU A O 1
ATOM 774 N N . SER A 1 116 ? -15.507 1.838 22.126 1.00 95.75 116 SER A N 1
ATOM 775 C CA . SER A 1 116 ? -15.559 0.535 22.793 1.00 95.75 116 SER A CA 1
ATOM 776 C C . SER A 1 116 ? -15.097 0.598 24.251 1.00 95.75 116 SER A C 1
ATOM 778 O O . SER A 1 116 ? -15.638 -0.132 25.082 1.00 95.75 116 SER A O 1
ATOM 780 N N . GLU A 1 117 ? -14.103 1.426 24.568 1.00 96.25 117 GLU A N 1
ATOM 781 C CA . GLU A 1 117 ? -13.648 1.659 25.942 1.00 96.25 117 GLU A CA 1
ATOM 782 C C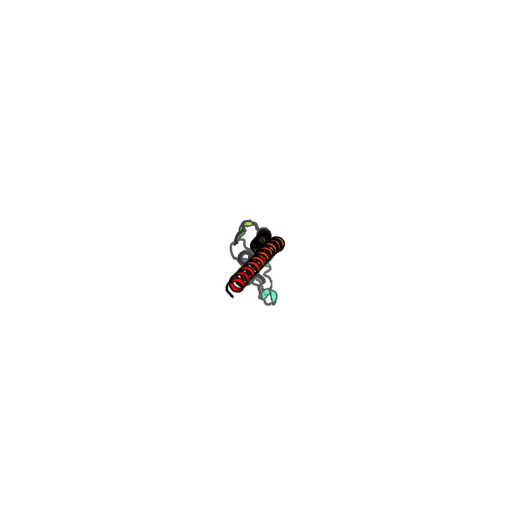 . GLU A 1 117 ? -14.707 2.393 26.765 1.00 96.25 117 GLU A C 1
ATOM 784 O O . GLU A 1 117 ? -15.026 1.953 27.870 1.00 96.25 117 GLU A O 1
ATOM 789 N N . ALA A 1 118 ? -15.317 3.442 26.206 1.00 95.94 118 ALA A N 1
ATOM 790 C CA . ALA A 1 118 ? -16.401 4.172 26.858 1.00 95.94 118 ALA A CA 1
ATOM 791 C C . ALA A 1 118 ? -17.606 3.262 27.149 1.00 95.94 118 ALA A C 1
ATOM 793 O O . ALA A 1 118 ? -18.093 3.221 28.278 1.00 95.94 118 ALA A O 1
ATOM 794 N N . THR A 1 119 ? -18.038 2.463 26.168 1.00 95.88 119 THR A N 1
ATOM 795 C CA . 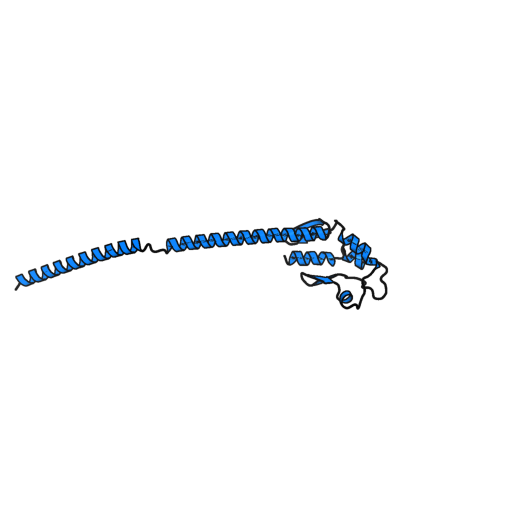THR A 1 119 ? -19.129 1.493 26.345 1.00 95.88 119 THR A CA 1
ATOM 796 C C . THR A 1 119 ? -18.786 0.433 27.391 1.00 95.88 119 THR A C 1
ATOM 798 O O . THR A 1 119 ? -19.643 0.055 28.190 1.00 95.88 119 THR A O 1
ATOM 801 N N . ARG A 1 120 ? -17.533 -0.041 27.433 1.00 94.69 120 ARG A N 1
ATOM 802 C CA . ARG A 1 120 ? -17.082 -0.976 28.474 1.00 94.69 120 ARG A CA 1
ATOM 803 C C . ARG A 1 120 ? -17.149 -0.339 29.861 1.00 94.69 120 ARG A C 1
ATOM 805 O O . ARG A 1 120 ? -17.648 -0.985 30.778 1.00 94.69 120 ARG A O 1
ATOM 812 N N . GLY A 1 121 ? -16.670 0.896 30.007 1.00 94.38 121 GLY A N 1
ATOM 813 C CA . GLY A 1 121 ? -16.720 1.633 31.270 1.00 94.38 121 GLY A CA 1
ATOM 814 C C . GLY A 1 121 ? -18.154 1.831 31.755 1.00 94.38 121 GLY A C 1
ATOM 815 O O . GLY A 1 121 ? -18.465 1.519 32.900 1.00 94.38 121 GLY A O 1
ATOM 816 N N . GLU A 1 122 ? -19.059 2.236 30.863 1.00 94.31 122 GLU A N 1
ATOM 817 C CA . GLU A 1 122 ? -20.479 2.380 31.190 1.00 94.31 122 GLU A CA 1
ATOM 818 C C . GLU A 1 122 ? -21.105 1.049 31.630 1.00 94.31 122 GLU A C 1
ATOM 820 O O . GLU A 1 122 ? -21.806 0.993 32.643 1.00 94.31 122 GLU A O 1
ATOM 825 N N . ALA A 1 123 ? -20.829 -0.041 30.908 1.00 93.12 123 ALA A N 1
ATOM 826 C CA . ALA A 1 123 ? -21.311 -1.367 31.277 1.00 93.12 123 ALA A CA 1
ATOM 827 C C . ALA A 1 123 ? -20.780 -1.806 32.653 1.00 93.12 123 ALA A C 1
ATOM 829 O O . ALA A 1 123 ? -21.540 -2.357 33.448 1.00 93.12 123 ALA A O 1
ATOM 830 N N . GLN A 1 124 ? -19.512 -1.521 32.965 1.00 91.62 124 GLN A N 1
ATOM 831 C CA . GLN A 1 124 ? -18.922 -1.790 34.279 1.00 91.62 124 GLN A CA 1
ATOM 832 C C . GLN A 1 124 ? -19.575 -0.958 35.385 1.00 91.62 124 GLN A C 1
ATOM 834 O O . GLN A 1 124 ? -19.899 -1.511 36.433 1.00 91.62 124 GLN A O 1
ATOM 839 N N . THR A 1 125 ? -19.830 0.333 35.158 1.00 89.75 125 THR A N 1
ATOM 840 C CA . THR A 1 125 ? -20.541 1.188 36.119 1.00 89.75 125 THR A CA 1
ATOM 841 C C . THR A 1 125 ? -21.958 0.684 36.370 1.00 89.75 125 THR A C 1
ATOM 843 O O . THR A 1 125 ? -22.368 0.569 37.521 1.00 89.75 125 THR A O 1
ATOM 846 N N . ARG A 1 126 ? -22.704 0.326 35.317 1.00 88.69 126 ARG A N 1
ATOM 847 C CA . ARG A 1 126 ? -24.058 -0.235 35.451 1.00 88.69 126 ARG A CA 1
ATOM 848 C C . ARG A 1 126 ? -24.049 -1.577 36.180 1.00 88.69 126 ARG A C 1
ATOM 850 O O . ARG A 1 126 ? -24.907 -1.811 37.023 1.00 88.69 126 ARG A O 1
ATOM 857 N N . PHE A 1 127 ? -23.076 -2.438 35.888 1.00 87.25 127 PHE A N 1
ATOM 858 C CA . PHE A 1 127 ? -22.911 -3.712 36.584 1.00 87.25 127 PHE A CA 1
ATOM 859 C C . PHE A 1 127 ? -22.594 -3.504 38.069 1.00 87.25 127 PHE A C 1
ATOM 861 O O . PHE A 1 127 ? -23.250 -4.099 38.919 1.00 87.25 127 PHE A O 1
ATOM 868 N N . ALA A 1 128 ? -21.650 -2.617 38.393 1.00 84.06 128 ALA A N 1
ATOM 869 C CA . ALA A 1 128 ? -21.311 -2.276 39.772 1.00 84.06 128 ALA A CA 1
ATOM 870 C C . ALA A 1 128 ? -22.479 -1.618 40.519 1.00 84.06 128 ALA A C 1
ATOM 872 O O . ALA A 1 128 ? -22.631 -1.853 41.707 1.00 84.06 128 ALA A O 1
ATOM 873 N N . ALA A 1 129 ? -23.326 -0.840 39.842 1.00 82.75 129 ALA A N 1
ATOM 874 C CA . ALA A 1 129 ? -24.533 -0.272 40.439 1.00 82.75 129 ALA A CA 1
ATOM 875 C C . ALA A 1 129 ? -25.630 -1.324 40.684 1.00 82.75 129 ALA A C 1
ATOM 877 O O . ALA A 1 129 ? -26.355 -1.227 41.665 1.00 82.75 129 ALA A O 1
ATOM 878 N N . ALA A 1 130 ? -25.761 -2.326 39.808 1.00 79.69 130 ALA A N 1
ATOM 879 C CA . ALA A 1 130 ? -26.774 -3.376 39.937 1.00 79.69 130 ALA A CA 1
ATOM 880 C C . ALA A 1 130 ? -26.387 -4.481 40.934 1.00 79.69 130 ALA A C 1
ATOM 882 O O . ALA A 1 130 ? -27.252 -5.047 41.593 1.00 79.69 130 ALA A O 1
ATOM 883 N N . VAL A 1 131 ? -25.096 -4.812 41.012 1.00 77.62 131 VAL A N 1
ATOM 884 C CA . VAL A 1 131 ? -24.547 -5.837 41.921 1.00 77.62 131 VAL A CA 1
ATOM 885 C C . VAL A 1 131 ? -23.985 -5.205 43.200 1.00 77.62 131 VAL A C 1
ATOM 887 O O . VAL A 1 131 ? -23.665 -5.900 44.162 1.00 77.62 131 VAL A O 1
ATOM 890 N N . GLY A 1 132 ? -23.866 -3.879 43.223 1.00 69.00 132 GLY A N 1
ATOM 891 C CA . GLY A 1 132 ? -23.432 -3.111 44.375 1.00 69.00 132 GLY A CA 1
ATOM 892 C C . GLY A 1 132 ? -24.426 -3.250 45.513 1.00 69.00 132 GLY A C 1
ATOM 893 O O . GLY A 1 132 ? -25.573 -2.825 45.420 1.00 69.00 132 GLY A O 1
ATOM 894 N N . VAL A 1 133 ? -23.959 -3.845 46.599 1.00 65.81 133 VAL A N 1
ATOM 895 C CA . VAL A 1 133 ? -24.681 -3.902 47.860 1.00 65.81 133 VAL A CA 1
ATOM 896 C C . VAL A 1 133 ? -24.471 -2.573 48.580 1.00 65.81 133 VAL A C 1
ATOM 898 O O . VAL A 1 133 ? -23.338 -2.221 48.916 1.00 65.81 133 VAL A O 1
ATOM 901 N N . ASN A 1 134 ? -25.545 -1.830 48.849 1.00 70.81 134 ASN A N 1
ATOM 902 C CA . ASN A 1 134 ? -25.473 -0.708 49.780 1.00 70.81 134 ASN A CA 1
ATOM 903 C C . ASN A 1 134 ? -25.309 -1.271 51.196 1.00 70.81 134 ASN A C 1
ATOM 905 O O . ASN A 1 134 ? -26.296 -1.626 51.835 1.00 70.81 134 ASN A O 1
ATOM 909 N N . MET A 1 135 ? -24.071 -1.364 51.694 1.00 66.25 135 MET A N 1
ATOM 910 C CA . MET A 1 135 ? -23.802 -1.897 53.038 1.00 66.25 135 MET A CA 1
ATOM 911 C C . MET A 1 135 ? -24.563 -1.152 54.136 1.00 66.25 135 MET A C 1
ATOM 913 O O . MET A 1 135 ? -24.942 -1.777 55.116 1.00 66.25 135 MET A O 1
ATOM 917 N N . ASP A 1 136 ? -24.836 0.142 53.974 1.00 66.62 136 ASP A N 1
ATOM 918 C CA . ASP A 1 136 ? -25.638 0.911 54.933 1.00 66.62 136 ASP A CA 1
ATOM 919 C C . ASP A 1 136 ? -27.109 0.461 54.942 1.00 66.62 136 ASP A C 1
ATOM 921 O O . ASP A 1 136 ? -27.750 0.422 55.990 1.00 66.62 136 ASP A O 1
ATOM 925 N N . GLU A 1 137 ? -27.632 0.062 53.782 1.00 77.25 137 GLU A N 1
ATOM 926 C CA . GLU A 1 137 ? -28.996 -0.441 53.605 1.00 77.25 137 GLU A CA 1
ATOM 927 C C . GLU A 1 137 ? -29.108 -1.894 54.100 1.00 77.25 137 GLU A C 1
ATOM 929 O O . GLU A 1 137 ? -30.045 -2.235 54.822 1.00 77.25 137 GLU A O 1
ATOM 934 N N . GLU A 1 138 ? -28.103 -2.734 53.826 1.00 75.19 138 GLU A N 1
ATOM 935 C CA . GLU A 1 138 ? -27.997 -4.080 54.400 1.00 75.19 138 GLU A CA 1
ATOM 936 C C . GLU A 1 138 ? -27.760 -4.064 55.916 1.00 75.19 138 GLU A C 1
ATOM 938 O O . GLU A 1 138 ? -28.342 -4.887 56.619 1.00 75.19 138 GLU A O 1
ATOM 943 N N . LEU A 1 139 ? -26.970 -3.125 56.448 1.00 77.94 139 LEU A N 1
ATOM 944 C CA . LEU A 1 139 ? -26.754 -2.952 57.889 1.00 77.94 139 LEU A CA 1
ATOM 945 C C . LEU A 1 139 ? -28.010 -2.437 58.587 1.00 77.94 139 LEU A C 1
ATOM 947 O O . LEU A 1 139 ? -28.356 -2.948 59.652 1.00 77.94 139 LEU A O 1
ATOM 951 N N . ALA A 1 140 ? -28.720 -1.477 57.991 1.00 82.56 140 ALA A N 1
ATOM 952 C CA . ALA A 1 140 ? -30.011 -1.031 58.499 1.00 82.56 140 ALA A CA 1
ATOM 953 C C . ALA A 1 140 ? -31.017 -2.189 58.516 1.00 82.56 140 ALA A C 1
ATOM 955 O O . ALA A 1 140 ? -31.687 -2.418 59.525 1.00 82.56 140 ALA A O 1
ATOM 956 N N . ASN A 1 141 ? -31.075 -2.979 57.440 1.00 82.44 141 ASN A N 1
ATOM 957 C CA . ASN A 1 141 ? -31.949 -4.143 57.365 1.00 82.44 141 ASN A CA 1
ATOM 958 C C . ASN A 1 141 ? -31.533 -5.242 58.360 1.00 82.44 141 ASN A C 1
ATOM 960 O O . ASN A 1 141 ? -32.387 -5.823 59.026 1.00 82.44 141 ASN A O 1
ATOM 964 N N . LEU A 1 142 ? -30.230 -5.480 58.547 1.00 86.19 142 LEU A N 1
ATOM 965 C CA . LEU A 1 142 ? -29.706 -6.384 59.573 1.00 86.19 142 LEU A CA 1
ATOM 966 C C . LEU A 1 142 ? -30.058 -5.906 60.978 1.00 86.19 142 LEU A C 1
ATOM 968 O O . LEU A 1 142 ? -30.444 -6.723 61.806 1.00 86.19 142 LEU A O 1
ATOM 972 N N . GLN A 1 143 ? -29.965 -4.609 61.263 1.00 85.75 143 GLN A N 1
ATOM 973 C CA . GLN A 1 143 ? -30.332 -4.052 62.562 1.00 85.75 143 GLN A CA 1
ATOM 974 C C . GLN A 1 143 ? -31.836 -4.196 62.827 1.00 85.75 143 GLN A C 1
ATOM 976 O O . GLN A 1 143 ? -32.234 -4.541 63.942 1.00 85.75 143 GLN A O 1
ATOM 981 N N . VAL A 1 144 ? -32.675 -3.996 61.805 1.00 86.94 144 VAL A N 1
ATOM 982 C CA . VAL A 1 144 ? -34.118 -4.274 61.878 1.00 86.94 144 VAL A CA 1
ATOM 983 C C . VAL A 1 144 ? -34.364 -5.760 62.143 1.00 86.94 144 VAL A C 1
ATOM 985 O O . VAL A 1 144 ? -35.124 -6.091 63.054 1.00 86.94 144 VAL A O 1
ATOM 988 N N . LEU A 1 145 ? -33.681 -6.656 61.423 1.00 85.44 145 LEU A N 1
ATOM 989 C CA . LEU A 1 145 ? -33.787 -8.102 61.626 1.00 85.44 145 LEU A CA 1
ATOM 990 C C . LEU A 1 145 ? -33.361 -8.509 63.042 1.00 85.44 145 LEU A C 1
ATOM 992 O O . LEU A 1 145 ? -34.056 -9.278 63.700 1.00 85.44 145 LEU A O 1
ATOM 996 N N . GLN A 1 146 ? -32.247 -7.967 63.534 1.00 87.06 146 GLN A N 1
ATOM 997 C CA . GLN A 1 146 ? -31.728 -8.224 64.876 1.00 87.06 146 GLN A CA 1
ATOM 998 C C . GLN A 1 146 ? -32.696 -7.734 65.956 1.00 87.06 146 GLN A C 1
ATOM 1000 O O . GLN A 1 146 ? -32.930 -8.441 66.936 1.00 87.06 146 GLN A O 1
ATOM 1005 N N . ASN A 1 147 ? -33.300 -6.557 65.773 1.00 87.69 147 ASN A N 1
ATOM 1006 C CA . ASN A 1 147 ? -34.310 -6.034 66.690 1.00 87.69 147 ASN A CA 1
ATOM 1007 C C . ASN A 1 147 ? -35.566 -6.919 66.691 1.00 87.69 147 ASN A C 1
ATOM 1009 O O . ASN A 1 147 ? -36.009 -7.358 67.752 1.00 87.69 147 ASN A O 1
ATOM 1013 N N . ALA A 1 148 ? -36.083 -7.269 65.511 1.00 84.56 148 ALA A N 1
ATOM 1014 C CA . ALA A 1 148 ? -37.227 -8.166 65.373 1.00 84.56 148 ALA A CA 1
ATOM 1015 C C . ALA A 1 148 ? -36.963 -9.548 66.003 1.00 84.56 148 ALA A C 1
ATOM 1017 O O . ALA A 1 148 ? -37.844 -10.116 66.655 1.00 84.56 148 ALA A O 1
ATOM 1018 N N . TYR A 1 149 ? -35.740 -10.071 65.879 1.00 83.88 149 TYR A N 1
ATOM 1019 C CA . TYR A 1 149 ? -35.337 -11.337 66.491 1.00 83.88 149 TYR A CA 1
ATOM 1020 C C . TYR A 1 149 ? -35.237 -11.235 68.018 1.00 83.88 149 TYR A C 1
ATOM 1022 O O . TYR A 1 149 ? -35.748 -12.098 68.731 1.00 83.88 149 TYR A O 1
ATOM 1030 N N . ALA A 1 150 ? -34.649 -10.156 68.543 1.00 88.38 150 ALA A N 1
ATOM 1031 C CA . ALA A 1 150 ? -34.592 -9.896 69.981 1.00 88.38 150 ALA A CA 1
ATOM 1032 C C . ALA A 1 150 ? -35.994 -9.712 70.588 1.00 88.38 150 ALA A C 1
ATOM 1034 O O . ALA A 1 150 ? -36.273 -10.220 71.676 1.00 88.38 150 ALA A O 1
ATOM 1035 N N . ALA A 1 151 ? -36.897 -9.033 69.876 1.00 80.38 151 ALA A N 1
ATOM 1036 C CA . ALA A 1 151 ? -38.300 -8.915 70.255 1.00 80.38 151 ALA A CA 1
ATOM 1037 C C . ALA A 1 151 ? -38.993 -10.288 70.267 1.00 80.38 151 ALA A C 1
ATOM 1039 O O . ALA A 1 151 ? -39.643 -10.633 71.252 1.00 80.38 151 ALA A O 1
ATOM 1040 N N . SER A 1 152 ? -38.782 -11.107 69.234 1.00 84.06 152 SER A N 1
ATOM 1041 C CA . SER A 1 152 ? -39.329 -12.470 69.151 1.00 84.06 152 SER A CA 1
ATOM 1042 C C . SER A 1 152 ? -38.810 -13.377 70.274 1.00 84.06 152 SER A C 1
ATOM 1044 O O . SER A 1 152 ? -39.577 -14.130 70.869 1.00 84.06 152 SER A O 1
ATOM 1046 N N . ALA A 1 153 ? -37.529 -13.266 70.637 1.00 84.44 153 ALA A N 1
ATOM 1047 C CA . ALA A 1 153 ? -36.942 -14.006 71.754 1.00 84.44 153 ALA A CA 1
ATOM 1048 C C . ALA A 1 153 ? -37.553 -13.605 73.107 1.00 84.44 153 ALA A C 1
ATOM 1050 O O . ALA A 1 153 ? -37.843 -14.473 73.930 1.00 84.44 153 ALA A O 1
ATOM 1051 N N . ARG A 1 154 ? -37.811 -12.308 73.327 1.00 81.94 154 ARG A N 1
ATOM 1052 C CA . ARG A 1 154 ? -38.531 -11.835 74.522 1.00 81.94 154 ARG A CA 1
ATOM 1053 C C . ARG A 1 154 ? -39.963 -12.359 74.566 1.00 81.94 154 ARG A C 1
ATOM 1055 O O . ARG A 1 154 ? -40.410 -12.781 75.625 1.00 81.94 154 ARG A O 1
ATOM 1062 N N . VAL A 1 155 ? -40.667 -12.385 73.432 1.00 80.94 155 VAL A N 1
ATOM 1063 C CA . VAL A 1 155 ? -42.012 -12.982 73.351 1.00 80.94 155 VAL A CA 1
ATOM 1064 C C . VAL A 1 155 ? -41.969 -14.462 73.741 1.00 80.94 155 VAL A C 1
ATOM 1066 O O . VAL A 1 155 ? -42.765 -14.887 74.571 1.00 80.94 155 VAL A O 1
ATOM 1069 N N . MET A 1 156 ? -41.000 -15.231 73.237 1.00 80.31 156 MET A N 1
ATOM 1070 C CA . MET A 1 156 ? -40.823 -16.641 73.614 1.00 80.31 156 MET A CA 1
ATOM 1071 C C . MET A 1 156 ? -40.517 -16.826 75.107 1.00 80.31 156 MET A C 1
ATOM 1073 O O . MET A 1 156 ? -41.050 -17.739 75.730 1.00 80.31 156 MET A O 1
ATOM 1077 N N . GLN A 1 157 ? -39.699 -15.955 75.705 1.00 84.56 157 GLN A N 1
ATOM 1078 C CA . GLN A 1 157 ? -39.435 -15.980 77.150 1.00 84.56 157 GLN A CA 1
ATOM 1079 C C . GLN A 1 157 ? -40.703 -15.727 77.969 1.00 84.56 157 GLN A C 1
ATOM 1081 O O . GLN A 1 157 ? -40.957 -16.449 78.927 1.00 84.56 157 GLN A O 1
ATOM 1086 N N . VAL A 1 158 ? -41.522 -14.751 77.569 1.00 81.44 158 VAL A N 1
ATOM 1087 C CA . VAL A 1 158 ? -42.804 -14.465 78.229 1.00 81.44 158 VAL A CA 1
ATOM 1088 C C . VAL A 1 158 ? -43.764 -15.645 78.090 1.00 81.44 158 VAL A C 1
ATOM 1090 O O . VAL A 1 158 ? -44.418 -16.014 79.059 1.00 81.44 158 VAL A O 1
ATOM 1093 N N . VAL A 1 159 ? -43.823 -16.281 76.918 1.00 81.62 159 VAL A N 1
ATOM 1094 C CA . VAL A 1 159 ? -44.651 -17.478 76.708 1.00 81.62 159 VAL A CA 1
ATOM 1095 C C . VAL A 1 159 ? -44.200 -18.633 77.606 1.00 81.62 159 VAL A C 1
ATOM 1097 O O . VAL A 1 159 ? -45.049 -19.262 78.232 1.00 81.62 159 VAL A O 1
ATOM 1100 N N . ASN A 1 160 ? -42.894 -18.891 77.719 1.00 83.19 160 ASN A N 1
ATOM 1101 C CA . ASN A 1 160 ? -42.374 -19.930 78.616 1.00 83.19 160 ASN A CA 1
ATOM 1102 C C . ASN A 1 160 ? -42.703 -19.629 80.085 1.00 83.19 160 ASN A C 1
ATOM 1104 O O . ASN A 1 160 ? -43.175 -20.514 80.787 1.00 83.19 160 ASN A O 1
ATOM 1108 N N . GLN A 1 161 ? -42.549 -18.374 80.520 1.00 83.25 161 GLN A N 1
ATOM 1109 C CA . GLN A 1 161 ? -42.911 -17.954 81.875 1.00 83.25 161 GLN A CA 1
ATOM 1110 C C . GL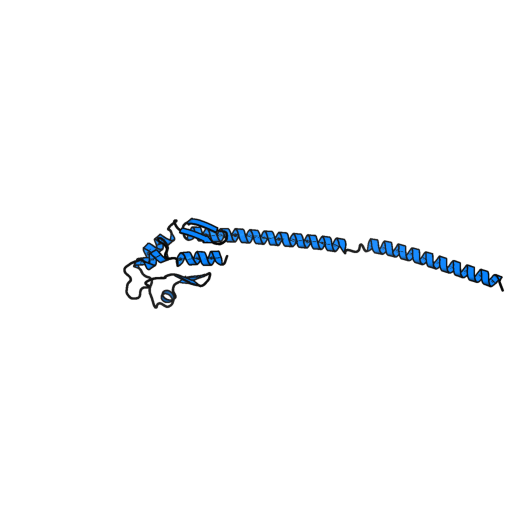N A 1 161 ? -44.404 -18.183 82.164 1.00 83.25 161 GLN A C 1
ATOM 1112 O O . GLN A 1 161 ? -44.753 -18.700 83.217 1.00 83.25 161 GLN A O 1
ATOM 1117 N N . LEU A 1 162 ? -45.288 -17.862 81.211 1.00 78.56 162 LEU A N 1
ATOM 1118 C CA . LEU A 1 162 ? -46.727 -18.115 81.347 1.00 78.56 162 LEU A CA 1
ATOM 1119 C C . LEU A 1 162 ? -47.059 -19.613 81.411 1.00 78.56 162 LEU A C 1
ATOM 1121 O O . LEU A 1 162 ? -47.974 -20.002 82.136 1.00 78.56 162 LEU A O 1
ATOM 1125 N N . TYR A 1 163 ? -46.338 -20.453 80.664 1.00 82.31 163 TYR A N 1
ATOM 1126 C CA . TYR A 1 163 ? -46.477 -21.909 80.752 1.00 82.31 163 TYR A CA 1
ATOM 1127 C C . TYR A 1 163 ? -46.042 -22.439 82.120 1.00 82.31 163 TYR A C 1
ATOM 1129 O O . TYR A 1 163 ? -46.767 -23.238 82.715 1.00 82.31 163 TYR A O 1
ATOM 1137 N N . ASP A 1 164 ? -44.901 -21.979 82.630 1.00 81.69 164 ASP A N 1
ATOM 1138 C CA . ASP A 1 164 ? -44.398 -22.373 83.947 1.00 81.69 164 ASP A CA 1
ATOM 1139 C C . ASP A 1 164 ? -45.350 -21.928 85.067 1.00 81.69 164 ASP A C 1
ATOM 1141 O O . ASP A 1 164 ? -45.663 -22.724 85.954 1.00 81.69 164 ASP A O 1
ATOM 1145 N N . ASP A 1 165 ? -45.886 -20.706 84.996 1.00 79.94 165 ASP A N 1
ATOM 1146 C CA . ASP A 1 165 ? -46.872 -20.197 85.956 1.00 79.94 165 ASP A CA 1
ATOM 1147 C C . ASP A 1 165 ? -48.168 -21.034 85.926 1.00 79.94 165 ASP A C 1
ATOM 1149 O O . ASP A 1 165 ? -48.700 -21.405 86.975 1.00 79.94 165 ASP A O 1
ATOM 1153 N N . LEU A 1 166 ? -48.662 -21.397 84.732 1.00 77.12 166 LEU A N 1
ATOM 1154 C CA . LEU A 1 166 ? -49.841 -22.260 84.575 1.00 77.12 166 LEU A CA 1
ATOM 1155 C C . LEU A 1 166 ? -49.623 -23.662 85.163 1.00 77.12 166 LEU A C 1
ATOM 1157 O O . LEU A 1 166 ? -50.498 -24.175 85.864 1.00 77.12 166 LEU A O 1
ATOM 1161 N N . PHE A 1 167 ? -48.467 -24.282 84.920 1.00 73.19 167 PHE A N 1
ATOM 1162 C CA .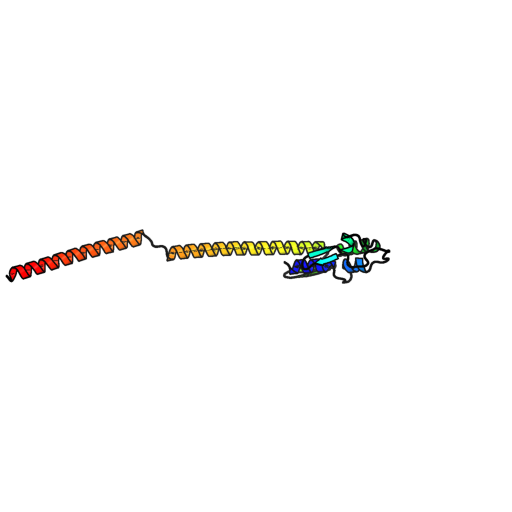 PHE A 1 167 ? -48.143 -25.587 85.504 1.00 73.19 167 PHE A CA 1
ATOM 1163 C C . PHE A 1 167 ? -47.865 -25.514 87.010 1.00 73.19 167 PHE A C 1
ATOM 1165 O O . PHE A 1 167 ? -48.175 -26.463 87.730 1.00 73.19 167 PHE A O 1
ATOM 1172 N N . GLY A 1 168 ? -47.332 -24.394 87.501 1.00 74.12 168 GLY A N 1
ATOM 1173 C CA . GLY A 1 168 ? -47.125 -24.139 88.924 1.00 74.12 168 GLY A CA 1
ATOM 1174 C C . GLY A 1 168 ? -48.431 -24.049 89.717 1.00 74.12 168 GLY A C 1
ATOM 1175 O O . GLY A 1 168 ? -48.465 -24.476 90.867 1.00 74.12 168 GLY A O 1
ATOM 1176 N N . ILE A 1 169 ? -49.511 -23.559 89.099 1.00 73.38 169 ILE A N 1
ATOM 1177 C CA . ILE A 1 169 ? -50.852 -23.492 89.710 1.00 73.38 169 ILE A CA 1
ATOM 1178 C C . ILE A 1 169 ? -51.566 -24.858 89.693 1.00 73.38 169 ILE A C 1
ATOM 1180 O O . ILE A 1 169 ? -52.409 -25.118 90.547 1.00 73.38 169 ILE A O 1
ATOM 1184 N N . MET A 1 170 ? -51.242 -25.744 88.742 1.00 58.50 170 MET A N 1
ATOM 1185 C CA . MET A 1 170 ? -51.839 -27.087 88.635 1.00 58.50 170 MET A CA 1
ATOM 1186 C C . MET A 1 170 ? -51.202 -28.152 89.554 1.00 58.50 170 MET A C 1
ATOM 1188 O O . MET A 1 170 ? -51.622 -29.310 89.502 1.00 58.50 170 MET A O 1
ATOM 1192 N N . ARG A 1 171 ? -50.210 -27.794 90.379 1.00 51.03 171 ARG A N 1
ATOM 1193 C CA . ARG A 1 171 ? -49.565 -28.688 91.357 1.00 51.03 171 ARG A CA 1
ATOM 1194 C C . ARG A 1 171 ? -50.106 -28.535 92.772 1.00 51.03 171 ARG A C 1
ATOM 1196 O O . ARG A 1 171 ? -50.419 -27.397 93.174 1.00 51.03 171 ARG A O 1
#

Foldseek 3Di:
DLQLLQQLLCQQQDCPPLGLQVLQLVFDDFDPQADNGCQWDRDRSHIDGDVCCVVVSGHHRPRSPVSSVRSQQFQADWTDTVPDTDGRHHSVVSVVVVVVVVVVVVVVVVVVVVVVVVVVVVVVVVVCVVPPDPVVVVVVVVVVVVVVVVVVVVVVVVVVVVVVVVVVVVD

InterPro domains:
  IPR002371 Flagellar hook-associated protein 1 [PTHR30033] (20-170)
  IPR010930 Flagellar basal-body/hook protein, C-terminal domain [PF06429] (130-166)

Sequence (171 aa):
MRDQLAGFAGLFTDTAAGSFAAAYDGATPVAAGELASGFFVATGSGLAVNPALLDGTATVKQSGIAAASTAMTDATRGFAATGISLTGEDYSGIAGAITAALARDVGTVTAKATLSEATRGEAQTRFAAAVGVNMDEELANLQVLQNAYAASARVMQVVNQLYDDLFGIMR

Organism: NCBI:txid2320859

Secondary structure (DSSP, 8-state):
-HHHHHHHHHHHH--STTSHHHHHHT-S---TTB--S-SEEEETTEEEE-HHHHSSSSB--GGGHHHHHHHHT-TTEEEEETTEEEEEE-HHHHHHHHHHHHHHHHHHHHHHHHHHHHHHHHHHHHHHHHH---HHHHHHHHHHHHHHHHHHHHHHHHHHHHHHHHHHHT-